Protein AF-A0A445LKV1-F1 (afdb_monomer_lite)

Organism: Glycine soja (NCBI:txid3848)

Structure (mmCIF, N/CA/C/O backbone):
data_AF-A0A445LKV1-F1
#
_entry.id   AF-A0A445LKV1-F1
#
loop_
_atom_site.group_PDB
_atom_site.id
_atom_site.type_symbol
_atom_site.label_atom_id
_atom_site.label_alt_id
_atom_site.label_comp_id
_atom_site.label_asym_id
_atom_site.label_entity_id
_atom_site.label_seq_id
_atom_site.pdbx_PDB_ins_code
_atom_site.Cartn_x
_atom_site.Cartn_y
_atom_site.Cartn_z
_atom_site.occupancy
_atom_site.B_iso_or_equiv
_atom_site.auth_seq_id
_atom_site.auth_comp_id
_atom_site.auth_asym_id
_atom_site.auth_atom_id
_atom_site.pdbx_PDB_model_num
ATOM 1 N N . MET A 1 1 ? -20.796 -21.881 -10.651 1.00 34.47 1 MET A N 1
ATOM 2 C CA . MET A 1 1 ? -20.134 -21.855 -9.330 1.00 34.47 1 MET A CA 1
ATOM 3 C C . MET A 1 1 ? -19.212 -23.065 -9.289 1.00 34.47 1 MET A C 1
ATOM 5 O O . MET A 1 1 ? -19.704 -24.174 -9.165 1.00 34.47 1 MET A O 1
ATOM 9 N N . ILE A 1 2 ? -17.921 -22.879 -9.581 1.00 26.48 2 ILE A N 1
ATOM 10 C CA . ILE A 1 2 ? -16.937 -23.970 -9.672 1.00 26.48 2 ILE A CA 1
ATOM 11 C C . ILE A 1 2 ? -15.830 -23.650 -8.671 1.00 26.48 2 ILE A C 1
ATOM 13 O O . ILE A 1 2 ? -15.150 -22.633 -8.797 1.00 26.48 2 ILE A O 1
ATOM 17 N N . THR A 1 3 ? -15.711 -24.502 -7.659 1.00 22.19 3 THR A N 1
ATOM 18 C CA . THR A 1 3 ? -14.716 -24.433 -6.589 1.00 22.19 3 THR A CA 1
ATOM 19 C C . THR A 1 3 ? -13.536 -25.314 -6.979 1.00 22.19 3 THR A C 1
ATOM 21 O O . THR A 1 3 ? -13.718 -26.507 -7.208 1.00 22.19 3 THR A O 1
ATOM 24 N N . TRP A 1 4 ? -12.331 -24.750 -7.033 1.00 24.38 4 TRP A N 1
ATOM 25 C CA . TRP A 1 4 ? -11.093 -25.521 -7.152 1.00 24.38 4 TRP A CA 1
ATOM 26 C C . TRP A 1 4 ? -10.447 -25.636 -5.769 1.00 24.38 4 TRP A C 1
ATOM 28 O O . TRP A 1 4 ? -10.025 -24.637 -5.191 1.00 24.38 4 TRP A O 1
ATOM 38 N N . CYS A 1 5 ? -10.381 -26.858 -5.240 1.00 25.48 5 CYS A N 1
ATOM 39 C CA . CYS A 1 5 ? -9.571 -27.220 -4.077 1.00 25.48 5 CYS A CA 1
ATOM 40 C C . CYS A 1 5 ? -8.307 -27.927 -4.575 1.00 25.48 5 CYS A C 1
ATOM 42 O O . CYS A 1 5 ? -8.410 -28.982 -5.195 1.00 25.48 5 CYS A O 1
ATOM 44 N N . PHE A 1 6 ? -7.124 -27.397 -4.260 1.00 26.45 6 PHE A N 1
ATOM 45 C CA . PHE A 1 6 ? -5.865 -28.129 -4.406 1.00 26.45 6 PHE A CA 1
ATOM 46 C C . PHE A 1 6 ? -5.323 -28.482 -3.020 1.00 26.45 6 PHE A C 1
ATOM 48 O O . PHE A 1 6 ? -5.002 -27.610 -2.215 1.00 26.45 6 PHE A O 1
ATOM 55 N N . THR A 1 7 ? -5.241 -29.783 -2.744 1.00 26.91 7 THR A N 1
ATOM 56 C CA . THR A 1 7 ? -4.590 -30.360 -1.564 1.00 26.91 7 THR A CA 1
ATOM 57 C C . THR A 1 7 ? -3.174 -30.778 -1.954 1.00 26.91 7 THR A C 1
ATOM 59 O O . THR A 1 7 ? -3.002 -31.700 -2.746 1.00 26.91 7 THR A O 1
ATOM 62 N N . LEU A 1 8 ? -2.152 -30.133 -1.392 1.00 27.08 8 LEU A N 1
ATOM 63 C CA . LEU A 1 8 ? -0.762 -30.584 -1.505 1.00 27.08 8 LEU A CA 1
ATOM 64 C C . LEU A 1 8 ? -0.431 -31.494 -0.315 1.00 27.08 8 LEU A C 1
ATOM 66 O O . LEU A 1 8 ? -0.334 -31.038 0.822 1.00 27.08 8 LEU A O 1
ATOM 70 N N . LYS A 1 9 ? -0.277 -32.796 -0.588 1.00 26.86 9 LYS A N 1
ATOM 71 C CA . LYS A 1 9 ? 0.334 -33.771 0.327 1.00 26.86 9 LYS A CA 1
ATOM 72 C C . LYS A 1 9 ? 1.851 -33.583 0.298 1.00 26.86 9 LYS A C 1
ATOM 74 O O . LYS A 1 9 ? 2.463 -33.771 -0.748 1.00 26.86 9 LYS A O 1
ATOM 79 N N . THR A 1 10 ? 2.464 -33.279 1.436 1.00 32.59 10 THR A N 1
ATOM 80 C CA . THR A 1 10 ? 3.915 -33.393 1.624 1.00 32.59 10 THR A CA 1
ATOM 81 C C . THR A 1 10 ? 4.252 -34.753 2.228 1.00 32.59 10 THR A C 1
ATOM 83 O O . THR A 1 10 ? 3.826 -35.101 3.328 1.00 32.59 10 THR A O 1
ATOM 86 N N . GLN A 1 11 ? 5.006 -35.539 1.463 1.00 29.23 11 GLN A N 1
ATOM 87 C CA . GLN A 1 11 ? 5.575 -36.827 1.843 1.00 29.23 11 GLN A CA 1
ATOM 88 C C . GLN A 1 11 ? 6.806 -36.574 2.730 1.00 29.23 11 GLN A C 1
ATOM 90 O O . GLN A 1 11 ? 7.741 -35.890 2.322 1.00 29.23 11 GLN A O 1
ATOM 95 N N . GLN A 1 12 ? 6.778 -37.076 3.966 1.00 30.52 12 GLN A N 1
ATOM 96 C CA . GLN A 1 12 ? 7.892 -37.032 4.917 1.00 30.52 12 GLN A CA 1
ATOM 97 C C . GLN A 1 12 ? 8.773 -38.272 4.714 1.00 30.52 12 GLN A C 1
ATOM 99 O O . GLN A 1 12 ? 8.283 -39.394 4.824 1.00 30.52 12 GLN A O 1
ATOM 104 N N . ILE A 1 13 ? 10.065 -38.071 4.456 1.00 31.45 13 ILE A N 1
ATOM 105 C CA . ILE A 1 13 ? 11.108 -39.097 4.586 1.00 31.45 13 ILE A CA 1
ATOM 106 C C . ILE A 1 13 ? 12.135 -38.535 5.578 1.00 31.45 13 ILE A C 1
ATOM 108 O O . ILE A 1 13 ? 12.683 -37.458 5.355 1.00 31.45 13 ILE A O 1
ATOM 112 N N . GLY A 1 14 ? 12.319 -39.230 6.706 1.00 30.00 14 GLY A N 1
ATOM 113 C CA . GLY A 1 14 ? 13.328 -38.917 7.729 1.00 30.00 14 GLY A CA 1
ATOM 114 C C . GLY A 1 14 ? 14.761 -39.256 7.284 1.00 30.00 14 GLY A C 1
ATOM 115 O O . GLY A 1 14 ? 14.964 -39.748 6.175 1.00 30.00 14 GLY A O 1
ATOM 116 N N . PRO A 1 15 ? 15.758 -39.055 8.165 1.00 31.80 15 PRO A N 1
ATOM 117 C CA . PRO A 1 15 ? 15.938 -40.048 9.221 1.00 31.80 15 PRO A CA 1
ATOM 118 C C . PRO A 1 15 ? 16.060 -39.467 10.635 1.00 31.80 15 PRO A C 1
ATOM 120 O O . PRO A 1 15 ? 16.350 -38.293 10.855 1.00 31.80 15 PRO A O 1
ATOM 123 N N . GLN A 1 16 ? 15.779 -40.351 11.591 1.00 33.12 16 GLN A N 1
ATOM 124 C CA . GLN A 1 16 ? 15.725 -40.115 13.026 1.00 33.12 16 GLN A CA 1
ATOM 125 C C . GLN A 1 16 ? 17.105 -39.912 13.660 1.00 33.12 16 GLN A C 1
ATOM 127 O O . GLN A 1 16 ? 18.054 -40.614 13.320 1.00 33.12 16 GLN A O 1
ATOM 132 N N . ILE A 1 17 ? 17.166 -39.044 14.674 1.00 33.44 17 ILE A N 1
ATOM 133 C CA . ILE A 1 17 ? 18.205 -39.059 15.710 1.00 33.44 17 ILE A CA 1
ATOM 134 C C . ILE A 1 17 ? 17.502 -38.924 17.071 1.00 33.44 17 ILE A C 1
ATOM 136 O O . ILE A 1 17 ? 16.748 -37.980 17.304 1.00 33.44 17 ILE A O 1
ATOM 140 N N . THR A 1 18 ? 17.709 -39.919 17.934 1.00 30.66 18 THR A N 1
ATOM 141 C CA . THR A 1 18 ? 17.146 -40.078 19.287 1.00 30.66 18 THR A CA 1
ATOM 142 C C . THR A 1 18 ? 17.849 -39.223 20.363 1.00 30.66 18 THR A C 1
ATOM 144 O O . THR A 1 18 ? 18.962 -38.750 20.135 1.00 30.66 18 THR A O 1
ATOM 147 N N . PRO A 1 19 ? 17.221 -39.022 21.546 1.00 36.75 19 PRO A N 1
ATOM 148 C CA . PRO A 1 19 ? 17.543 -37.952 22.492 1.00 36.75 19 PRO A CA 1
ATOM 149 C C . PRO A 1 19 ? 18.305 -38.423 23.746 1.00 36.75 19 PRO A C 1
ATOM 151 O O . PRO A 1 19 ? 17.942 -39.428 24.345 1.00 36.75 19 PRO A O 1
ATOM 154 N N . ALA A 1 20 ? 19.301 -37.649 24.184 1.00 27.62 20 ALA A N 1
ATOM 155 C CA . ALA A 1 20 ? 19.851 -37.549 25.552 1.00 27.62 20 ALA A CA 1
ATOM 156 C C . ALA A 1 20 ? 21.119 -36.679 25.460 1.00 27.62 20 ALA A C 1
ATOM 158 O O . ALA A 1 20 ? 21.858 -36.796 24.497 1.00 27.62 20 ALA A O 1
ATOM 159 N N . SER A 1 21 ? 21.518 -35.802 26.370 1.00 26.66 21 SER A N 1
ATOM 160 C CA . SER A 1 21 ? 21.022 -35.281 27.638 1.00 26.66 21 SER A CA 1
ATOM 161 C C . SER A 1 21 ? 21.897 -34.045 27.922 1.00 26.66 21 SER A C 1
ATOM 163 O O . SER A 1 21 ? 23.054 -34.043 27.519 1.00 26.66 21 SER A O 1
ATOM 165 N N . LEU A 1 22 ? 21.366 -32.999 28.559 1.00 26.59 22 LEU A N 1
ATOM 166 C CA . LEU A 1 22 ? 22.002 -32.286 29.681 1.00 26.59 22 LEU A CA 1
ATOM 167 C C . LEU A 1 22 ? 21.212 -31.015 30.020 1.00 26.59 22 LEU A C 1
ATOM 169 O O . LEU A 1 22 ? 21.282 -29.964 29.389 1.00 26.59 22 LEU A O 1
ATOM 173 N N . THR A 1 23 ? 20.444 -31.176 31.085 1.00 33.53 23 THR A N 1
ATOM 174 C CA . THR A 1 23 ? 19.949 -30.175 32.023 1.00 33.53 23 THR A CA 1
ATOM 175 C C . THR A 1 23 ? 20.932 -29.041 32.328 1.00 33.53 23 THR A C 1
ATOM 177 O O . THR A 1 23 ? 22.016 -29.281 32.849 1.00 33.53 23 THR A O 1
ATOM 180 N N . SER A 1 24 ? 20.468 -27.797 32.173 1.00 26.94 24 SER A N 1
ATOM 181 C CA . SER A 1 24 ? 20.681 -26.719 33.153 1.00 26.94 24 SER A CA 1
ATOM 182 C C . SER A 1 24 ? 19.683 -25.582 32.908 1.00 26.94 24 SER A C 1
ATOM 184 O O . SER A 1 24 ? 19.919 -24.639 32.154 1.00 26.94 24 SER A O 1
ATOM 186 N N . LEU A 1 25 ? 18.519 -25.690 33.552 1.00 29.50 25 LEU A N 1
ATOM 187 C CA . LEU A 1 25 ? 17.574 -24.591 33.720 1.00 29.50 25 LEU A CA 1
ATOM 188 C C . LEU A 1 25 ? 18.100 -23.663 34.822 1.00 29.50 25 LEU A C 1
ATOM 190 O O . LEU A 1 25 ? 17.943 -23.953 36.006 1.00 29.50 25 LEU A O 1
ATOM 194 N N . LYS A 1 26 ? 18.650 -22.501 34.454 1.00 29.62 26 LYS A N 1
ATOM 195 C CA . LYS A 1 26 ? 18.698 -21.347 35.364 1.00 29.62 26 LYS A CA 1
ATOM 196 C C . LYS A 1 26 ? 17.492 -20.451 35.096 1.00 29.62 26 LYS A C 1
ATOM 198 O O . LYS A 1 26 ? 17.441 -19.690 34.135 1.00 29.62 26 LYS A O 1
ATOM 203 N N . LYS A 1 27 ? 16.500 -20.566 35.982 1.00 32.88 27 LYS A N 1
ATOM 204 C CA . LYS A 1 27 ? 15.307 -19.717 36.064 1.00 32.88 27 LYS A CA 1
ATOM 205 C C . LYS A 1 27 ? 15.713 -18.289 36.441 1.00 32.88 27 LYS A C 1
ATOM 207 O O . LYS A 1 27 ? 15.782 -17.954 37.620 1.00 32.88 27 LYS A O 1
ATOM 212 N N . VAL A 1 28 ? 15.939 -17.430 35.449 1.00 32.72 28 VAL A N 1
ATOM 213 C CA . VAL A 1 28 ? 15.964 -15.977 35.665 1.00 32.72 28 VAL A CA 1
ATOM 214 C C . VAL A 1 28 ? 14.521 -15.479 35.608 1.00 32.72 28 VAL A C 1
ATOM 216 O O . VAL A 1 28 ? 13.878 -15.464 34.561 1.00 32.72 28 VAL A O 1
ATOM 219 N N . ARG A 1 29 ? 13.977 -15.122 36.776 1.00 40.00 29 ARG A N 1
ATOM 220 C CA . ARG A 1 29 ? 12.695 -14.420 36.896 1.00 40.00 29 ARG A CA 1
ATOM 221 C C . ARG A 1 29 ? 12.847 -13.025 36.290 1.00 40.00 29 ARG A C 1
ATOM 223 O O . ARG A 1 29 ? 13.441 -12.151 36.906 1.00 40.00 29 ARG A O 1
ATOM 230 N N . GLY A 1 30 ? 12.287 -12.817 35.105 1.00 31.30 30 GLY A N 1
ATOM 231 C CA . GLY A 1 30 ? 12.222 -11.499 34.483 1.00 31.30 30 GLY A CA 1
ATOM 232 C C . GLY A 1 30 ? 11.410 -11.545 33.199 1.00 31.30 30 GLY A C 1
ATOM 233 O O . GLY A 1 30 ? 11.930 -11.960 32.178 1.00 31.30 30 GLY A O 1
ATOM 234 N N . LYS A 1 31 ? 10.130 -11.156 33.297 1.00 35.78 31 LYS A N 1
ATOM 235 C CA . LYS A 1 31 ? 9.147 -10.943 32.215 1.00 35.78 31 LYS A CA 1
ATOM 236 C C . LYS A 1 31 ? 9.236 -11.938 31.053 1.00 35.78 31 LYS A C 1
ATOM 238 O O . LYS A 1 31 ? 10.013 -11.771 30.122 1.00 35.78 31 LYS A O 1
ATOM 243 N N . GLN A 1 32 ? 8.327 -12.908 31.061 1.00 34.44 32 GLN A N 1
ATOM 244 C CA . GLN A 1 32 ? 8.001 -13.732 29.903 1.00 34.44 32 GLN A CA 1
ATOM 245 C C . GLN A 1 32 ? 7.668 -12.801 28.722 1.00 34.44 32 GLN A C 1
ATOM 247 O O . GLN A 1 32 ? 6.564 -12.258 28.631 1.00 34.44 32 GLN A O 1
ATOM 252 N N . TRP A 1 33 ? 8.642 -12.541 27.844 1.00 37.16 33 TRP A N 1
ATOM 253 C CA . TRP A 1 33 ? 8.379 -11.871 26.580 1.00 37.16 33 TRP A CA 1
ATOM 254 C C . TRP A 1 33 ? 7.451 -12.811 25.832 1.00 37.16 33 TRP A C 1
ATOM 256 O O . TRP A 1 33 ? 7.865 -13.891 25.414 1.00 37.16 33 TRP A O 1
ATOM 266 N N . LYS A 1 34 ? 6.177 -12.433 25.720 1.00 37.19 34 LYS A N 1
ATOM 267 C CA . LYS A 1 34 ? 5.230 -13.129 24.859 1.00 37.19 34 LYS A CA 1
ATOM 268 C C . LYS A 1 34 ? 5.774 -13.035 23.432 1.00 37.19 34 LYS A C 1
ATOM 270 O O . LYS A 1 34 ? 5.522 -12.059 22.727 1.00 37.19 34 LYS A O 1
ATOM 275 N N . GLN A 1 35 ? 6.557 -14.028 23.021 1.00 39.47 35 GLN A N 1
ATOM 276 C CA . GLN A 1 35 ? 6.888 -14.300 21.629 1.00 39.47 35 GLN A CA 1
ATOM 277 C C . GLN A 1 35 ? 5.642 -14.903 20.972 1.00 39.47 35 GLN A C 1
ATOM 279 O O . GLN A 1 35 ? 5.619 -16.055 20.565 1.00 39.47 35 GLN A O 1
ATOM 284 N N . GLY A 1 36 ? 4.556 -14.129 20.923 1.00 35.34 36 GLY A N 1
ATOM 285 C CA . GLY A 1 36 ? 3.526 -14.381 19.929 1.00 35.34 36 GLY A CA 1
ATOM 286 C C . GLY A 1 36 ? 4.129 -14.000 18.584 1.00 35.34 36 GLY A C 1
ATOM 287 O O . GLY A 1 36 ? 4.613 -12.871 18.447 1.00 35.34 36 GLY A O 1
ATOM 288 N N . GLY A 1 37 ? 4.146 -14.927 17.625 1.00 41.41 37 GLY A N 1
ATOM 289 C CA . GLY A 1 37 ? 4.472 -14.617 16.236 1.00 41.41 37 GLY A CA 1
ATOM 290 C C . GLY A 1 37 ? 3.662 -13.396 15.807 1.00 41.41 37 GLY A C 1
ATOM 291 O O . G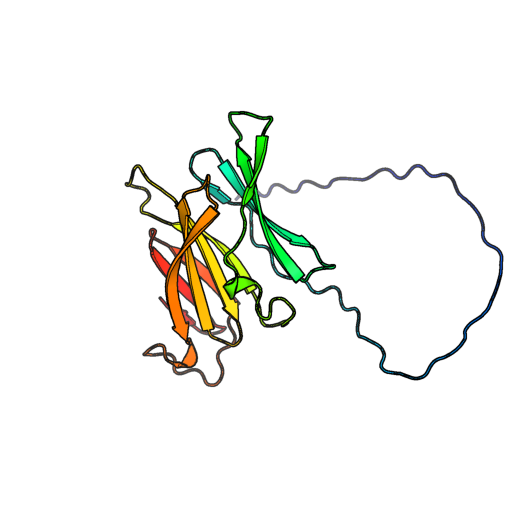LY A 1 37 ? 2.432 -13.402 15.850 1.00 41.41 37 GLY A O 1
ATOM 292 N N . ARG A 1 38 ? 4.349 -12.291 15.511 1.00 47.50 38 ARG A N 1
ATOM 293 C CA . ARG A 1 38 ? 3.692 -11.031 15.162 1.00 47.50 38 ARG A CA 1
ATOM 294 C C . ARG A 1 38 ? 3.340 -11.110 13.683 1.00 47.50 38 ARG A C 1
ATOM 296 O O . ARG A 1 38 ? 4.178 -10.810 12.841 1.00 47.50 38 ARG A O 1
ATOM 303 N N . ASN A 1 39 ? 2.117 -11.546 13.390 1.00 44.88 39 ASN A N 1
ATOM 304 C CA . ASN A 1 39 ? 1.543 -11.532 12.046 1.00 44.88 39 ASN A CA 1
ATOM 305 C C . ASN A 1 39 ? 1.345 -10.080 11.591 1.00 44.88 39 ASN A C 1
ATOM 307 O O . ASN A 1 39 ? 0.252 -9.528 11.704 1.00 44.88 39 ASN A O 1
ATOM 311 N N . MET A 1 40 ? 2.404 -9.441 11.089 1.00 51.12 40 MET A N 1
ATOM 312 C CA . MET A 1 40 ? 2.206 -8.340 10.152 1.00 51.12 40 MET A CA 1
ATOM 313 C C . MET A 1 40 ? 1.497 -8.936 8.935 1.00 51.12 40 MET A C 1
ATOM 315 O O . MET A 1 40 ? 1.992 -9.891 8.336 1.00 51.12 40 MET A O 1
ATOM 319 N N . LYS A 1 41 ? 0.298 -8.434 8.633 1.00 54.56 41 LYS A N 1
ATOM 320 C CA . LYS A 1 41 ? -0.496 -8.893 7.496 1.00 54.56 41 LYS A CA 1
ATOM 321 C C . LYS A 1 41 ? 0.104 -8.293 6.230 1.00 54.56 41 LYS A C 1
ATOM 323 O O . LYS A 1 41 ? -0.296 -7.226 5.786 1.00 54.56 41 LYS A O 1
ATOM 328 N N . PHE A 1 42 ? 1.119 -8.950 5.681 1.00 57.25 42 PHE A N 1
ATOM 329 C CA . PHE A 1 42 ? 1.564 -8.638 4.329 1.00 57.25 42 PHE A CA 1
ATOM 330 C C . PHE A 1 42 ? 0.469 -9.122 3.387 1.00 57.25 42 PHE 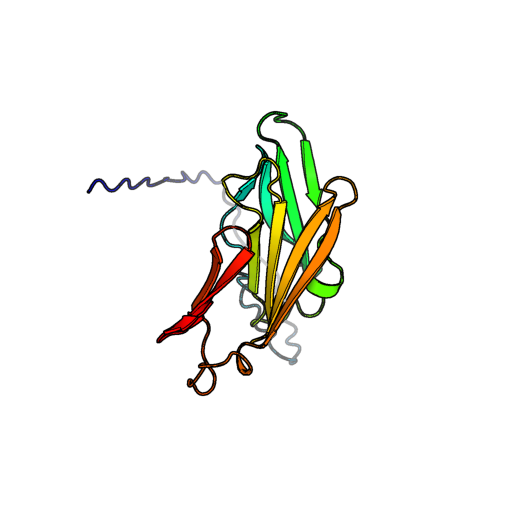A C 1
ATOM 332 O O . PHE A 1 42 ? 0.303 -10.321 3.174 1.00 57.25 42 PHE A O 1
ATOM 339 N N . ASN A 1 43 ? -0.344 -8.179 2.919 1.00 62.56 43 ASN A N 1
ATOM 340 C CA . ASN A 1 43 ? -1.357 -8.457 1.914 1.00 62.56 43 ASN A CA 1
ATOM 341 C C . ASN A 1 43 ? -0.703 -8.856 0.580 1.00 62.56 43 ASN A C 1
ATOM 343 O O . ASN A 1 43 ? 0.511 -8.731 0.403 1.00 62.56 43 ASN A O 1
ATOM 347 N N . MET A 1 44 ? -1.540 -9.387 -0.314 1.00 72.44 44 MET A N 1
ATOM 348 C CA . MET A 1 44 ? -1.176 -10.048 -1.570 1.00 72.44 44 MET A CA 1
ATOM 349 C C . MET A 1 44 ? -0.082 -9.323 -2.374 1.00 72.44 44 MET A C 1
ATOM 351 O O . MET A 1 44 ? -0.050 -8.089 -2.395 1.00 72.44 44 MET A O 1
ATOM 355 N N . PRO A 1 45 ? 0.778 -10.079 -3.085 1.00 85.69 45 PRO A N 1
ATOM 356 C CA . PRO A 1 45 ? 1.644 -9.493 -4.097 1.00 85.69 45 PRO A CA 1
ATOM 357 C C . PRO A 1 45 ? 0.802 -8.745 -5.138 1.00 85.69 45 PRO A C 1
ATOM 359 O O . PRO A 1 45 ? -0.297 -9.182 -5.484 1.00 85.69 45 PRO A O 1
ATOM 362 N N . ILE A 1 46 ? 1.326 -7.639 -5.656 1.00 90.00 46 ILE A N 1
ATOM 363 C CA . ILE A 1 46 ? 0.693 -6.872 -6.736 1.00 90.00 46 ILE A CA 1
ATOM 364 C C . ILE A 1 46 ? 1.548 -6.965 -7.995 1.00 90.00 46 ILE A C 1
ATOM 366 O O . ILE A 1 46 ? 2.770 -7.001 -7.900 1.00 90.00 46 ILE A O 1
ATOM 370 N N . CYS A 1 47 ? 0.920 -6.978 -9.168 1.00 89.94 47 CYS A N 1
ATOM 371 C CA . CYS A 1 47 ? 1.617 -6.885 -10.448 1.00 89.94 47 CYS A CA 1
ATOM 372 C C . CYS A 1 47 ? 1.386 -5.491 -11.040 1.00 89.94 47 CYS A C 1
ATOM 374 O O . CYS A 1 47 ? 0.241 -5.109 -11.281 1.00 89.94 47 CYS A O 1
ATOM 376 N N . CYS A 1 48 ? 2.456 -4.725 -11.240 1.00 89.62 48 CYS A N 1
ATOM 377 C CA . CYS A 1 48 ? 2.422 -3.388 -11.824 1.00 89.62 48 CYS A CA 1
ATOM 378 C C . CYS A 1 48 ? 3.493 -3.303 -12.914 1.00 89.62 48 CYS A C 1
ATOM 380 O O . CYS A 1 48 ? 4.655 -3.587 -12.647 1.00 89.62 48 CYS A O 1
ATOM 382 N N . ASN A 1 49 ? 3.105 -2.926 -14.135 1.00 88.69 49 ASN A N 1
ATOM 383 C CA . ASN A 1 49 ? 4.008 -2.774 -15.286 1.00 88.69 49 ASN A CA 1
ATOM 384 C C . ASN A 1 49 ? 4.914 -4.003 -15.534 1.00 88.69 49 ASN A C 1
ATOM 386 O O . ASN A 1 49 ? 6.115 -3.855 -15.723 1.00 88.69 49 ASN A O 1
ATOM 390 N N . GLY A 1 50 ? 4.361 -5.221 -15.457 1.00 87.50 50 GLY A N 1
ATOM 391 C CA . GLY A 1 50 ? 5.129 -6.466 -15.646 1.00 87.50 50 GLY A CA 1
ATOM 392 C C . GLY A 1 50 ? 6.016 -6.869 -14.458 1.00 87.50 50 GLY A C 1
ATOM 393 O O . GLY A 1 50 ? 6.709 -7.885 -14.514 1.00 87.50 50 GLY A O 1
ATOM 394 N N . VAL A 1 51 ? 5.976 -6.112 -13.355 1.00 89.94 51 VAL A N 1
ATOM 395 C CA . VAL A 1 51 ? 6.774 -6.358 -12.150 1.00 89.94 51 VAL A CA 1
ATOM 396 C C . VAL A 1 51 ? 5.876 -6.779 -10.989 1.00 89.94 51 VAL A C 1
ATOM 398 O O . VAL A 1 51 ? 4.907 -6.103 -10.640 1.00 89.94 51 VAL A O 1
ATOM 401 N N . ILE A 1 52 ? 6.210 -7.905 -10.360 1.00 91.75 52 ILE A N 1
ATOM 402 C CA . ILE A 1 52 ? 5.543 -8.400 -9.157 1.00 91.75 52 ILE A CA 1
ATOM 403 C C . ILE A 1 52 ? 6.209 -7.782 -7.931 1.00 91.75 52 ILE A C 1
ATOM 405 O O . ILE A 1 52 ? 7.400 -7.973 -7.694 1.00 91.75 52 ILE A O 1
ATOM 409 N N . HIS A 1 53 ? 5.431 -7.089 -7.110 1.00 92.00 53 HIS A N 1
ATOM 410 C CA . HIS A 1 53 ? 5.876 -6.486 -5.862 1.00 92.00 53 HIS A CA 1
ATOM 411 C C . HIS A 1 53 ? 5.264 -7.204 -4.666 1.00 92.00 53 HIS A C 1
ATOM 413 O O . HIS A 1 53 ? 4.063 -7.463 -4.642 1.00 92.00 53 HIS A O 1
ATOM 419 N N . PHE A 1 54 ? 6.065 -7.461 -3.634 1.00 89.31 54 PHE A N 1
ATOM 420 C CA . PHE A 1 54 ? 5.580 -7.954 -2.345 1.00 89.31 54 PHE A CA 1
AT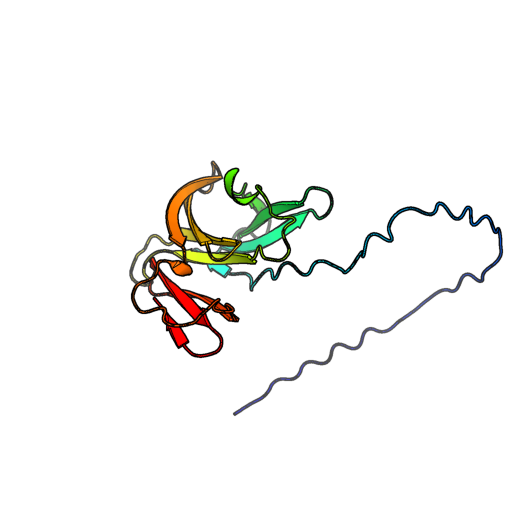OM 421 C C . PHE A 1 54 ? 6.372 -7.355 -1.187 1.00 89.31 54 PHE A C 1
ATOM 423 O O . PHE A 1 54 ? 7.564 -7.060 -1.295 1.00 89.31 54 PHE A O 1
ATOM 430 N N . ILE A 1 55 ? 5.697 -7.151 -0.057 1.00 88.25 55 ILE A N 1
ATOM 431 C CA . ILE A 1 55 ? 6.329 -6.628 1.153 1.00 88.25 55 ILE A CA 1
ATOM 432 C C . ILE A 1 55 ? 6.928 -7.792 1.933 1.00 88.25 55 ILE A C 1
ATOM 434 O O . ILE A 1 55 ? 6.258 -8.787 2.198 1.00 88.25 55 ILE A O 1
ATOM 438 N N . PHE A 1 56 ? 8.168 -7.624 2.371 1.00 82.81 56 PHE A N 1
ATOM 439 C CA . PHE A 1 56 ? 8.808 -8.527 3.312 1.00 82.81 56 PHE A CA 1
ATOM 440 C C . PHE A 1 56 ? 9.304 -7.752 4.532 1.00 82.81 56 PHE A C 1
ATOM 442 O O . PHE A 1 56 ? 9.664 -6.574 4.455 1.00 82.81 56 PHE A O 1
ATOM 449 N N . LEU A 1 57 ? 9.345 -8.420 5.682 1.00 78.06 57 LEU A N 1
ATOM 450 C CA . LEU A 1 57 ? 9.895 -7.874 6.915 1.00 78.06 57 LEU A CA 1
ATOM 451 C C . LEU A 1 57 ? 11.069 -8.711 7.396 1.00 78.06 57 LEU A C 1
ATOM 453 O O . LEU A 1 57 ? 10.903 -9.861 7.795 1.00 78.06 57 LEU A O 1
ATOM 457 N N . ILE A 1 58 ? 12.245 -8.086 7.485 1.00 76.44 58 ILE A N 1
ATOM 458 C CA . ILE A 1 58 ? 13.330 -8.656 8.287 1.00 76.44 58 ILE A CA 1
ATOM 459 C C . ILE A 1 58 ? 12.941 -8.514 9.760 1.00 76.44 58 ILE A C 1
ATOM 461 O O . ILE A 1 58 ? 13.048 -7.430 10.347 1.00 76.44 58 ILE A O 1
ATOM 465 N N . ALA A 1 59 ? 12.490 -9.621 10.353 1.00 70.12 59 ALA A N 1
ATOM 466 C CA . ALA A 1 59 ? 12.011 -9.688 11.733 1.00 70.12 59 ALA A CA 1
ATOM 467 C C . ALA A 1 59 ? 13.048 -9.177 12.748 1.00 70.12 59 ALA A C 1
ATOM 469 O O . ALA A 1 59 ? 12.692 -8.445 13.669 1.00 70.12 59 ALA A O 1
ATOM 470 N N . LEU A 1 60 ? 14.334 -9.480 12.535 1.00 69.31 60 LEU A N 1
ATOM 471 C CA . LEU A 1 60 ? 15.429 -9.058 13.420 1.00 69.31 60 LEU A CA 1
ATOM 472 C C . LEU A 1 60 ? 15.611 -7.534 13.485 1.00 69.31 60 LEU A C 1
ATOM 474 O O . LEU A 1 60 ? 16.106 -7.014 14.480 1.00 69.31 60 LEU A O 1
ATOM 478 N N . LEU A 1 61 ? 15.209 -6.808 12.437 1.00 69.44 61 LEU A N 1
ATOM 479 C CA . LEU A 1 61 ? 15.451 -5.369 12.312 1.00 69.44 61 LEU A CA 1
ATOM 480 C C . LEU A 1 61 ? 14.168 -4.533 12.354 1.00 69.44 61 LEU A C 1
ATOM 482 O O . LEU A 1 61 ? 14.257 -3.306 12.365 1.00 69.44 61 LEU A O 1
ATOM 486 N N . PHE A 1 62 ? 12.985 -5.162 12.349 1.00 72.50 62 PHE A N 1
ATOM 487 C CA . PHE A 1 62 ? 11.686 -4.490 12.183 1.00 72.50 62 PHE A CA 1
ATOM 488 C C . PHE A 1 62 ? 11.670 -3.515 10.994 1.00 72.50 62 PHE A C 1
ATOM 490 O O . PHE A 1 62 ? 11.048 -2.445 11.034 1.00 72.50 62 PHE A O 1
ATOM 497 N N . ARG A 1 63 ? 12.401 -3.879 9.935 1.00 81.31 63 ARG A N 1
ATOM 498 C CA . ARG A 1 63 ? 12.581 -3.075 8.729 1.00 81.31 63 ARG A CA 1
ATOM 499 C C . ARG A 1 63 ? 11.817 -3.733 7.587 1.00 81.31 63 ARG A C 1
ATOM 501 O O . ARG A 1 63 ? 12.266 -4.773 7.102 1.00 81.31 63 ARG A O 1
ATOM 508 N N . PRO A 1 64 ? 10.672 -3.160 7.186 1.00 85.19 64 PRO A N 1
ATOM 509 C CA . PRO A 1 64 ? 10.001 -3.607 5.984 1.00 85.19 64 PRO A CA 1
ATOM 510 C C . PRO A 1 64 ? 10.831 -3.194 4.766 1.00 85.19 64 PRO A C 1
ATOM 512 O O . PRO A 1 64 ? 11.505 -2.161 4.783 1.00 85.19 64 PRO A O 1
ATOM 515 N N . TYR A 1 65 ? 10.777 -4.000 3.719 1.00 87.88 65 TYR A N 1
ATOM 516 C CA . TYR A 1 65 ? 11.238 -3.662 2.379 1.00 87.88 65 TYR A CA 1
ATOM 517 C C . TYR A 1 65 ? 10.251 -4.225 1.364 1.00 87.88 65 TYR A C 1
ATOM 519 O O . TYR A 1 65 ? 9.435 -5.087 1.692 1.00 87.88 65 TYR A O 1
ATOM 527 N N . ILE A 1 66 ? 10.306 -3.706 0.143 1.00 91.25 66 ILE A N 1
ATOM 528 C CA . ILE A 1 66 ? 9.502 -4.219 -0.962 1.00 91.25 66 ILE A CA 1
ATOM 529 C C . ILE A 1 66 ? 10.457 -4.956 -1.885 1.00 91.25 66 ILE A C 1
ATOM 531 O O . ILE A 1 66 ? 11.452 -4.388 -2.331 1.00 91.25 66 ILE A O 1
ATOM 535 N N . MET A 1 67 ? 10.179 -6.229 -2.129 1.00 90.81 67 MET A N 1
ATOM 536 C CA . MET A 1 67 ? 10.860 -6.980 -3.168 1.00 90.81 67 MET A CA 1
ATOM 537 C C . MET A 1 67 ? 10.082 -6.816 -4.466 1.00 90.81 67 MET A C 1
ATOM 539 O O . MET A 1 67 ? 8.854 -6.894 -4.459 1.00 90.81 67 MET A O 1
ATOM 543 N N . SER A 1 68 ? 10.802 -6.568 -5.553 1.00 90.94 68 SER A N 1
ATOM 544 C CA . SER A 1 68 ? 10.243 -6.408 -6.892 1.00 90.94 68 SER A CA 1
ATOM 545 C C . SER A 1 68 ? 10.879 -7.434 -7.808 1.00 90.94 68 SER A C 1
ATOM 547 O O . SER A 1 68 ? 12.101 -7.510 -7.864 1.00 90.94 68 SER A O 1
ATOM 549 N N . TYR A 1 69 ? 10.069 -8.221 -8.497 1.00 89.75 69 TYR A N 1
ATOM 550 C CA . TYR A 1 69 ? 10.513 -9.249 -9.425 1.00 89.75 69 TYR A CA 1
ATOM 551 C C . TYR A 1 69 ? 9.970 -8.931 -10.811 1.00 89.75 69 TYR A C 1
ATOM 553 O O . TYR A 1 69 ? 8.753 -8.889 -11.000 1.00 89.75 69 TYR A O 1
ATOM 561 N N . ASN A 1 70 ? 10.861 -8.660 -11.759 1.00 88.31 70 ASN A N 1
ATOM 562 C CA . ASN A 1 70 ? 10.466 -8.442 -13.141 1.00 88.31 70 ASN A CA 1
ATOM 563 C C . ASN A 1 70 ? 10.212 -9.806 -13.802 1.00 88.31 70 ASN A C 1
ATOM 565 O O . ASN A 1 70 ? 11.104 -10.649 -13.870 1.00 88.31 70 ASN A O 1
ATOM 569 N N . VAL A 1 71 ? 8.972 -10.021 -14.246 1.00 84.38 71 VAL A N 1
ATOM 570 C CA . VAL A 1 71 ? 8.538 -11.299 -14.825 1.00 84.38 71 VAL A CA 1
ATOM 571 C C . VAL A 1 71 ? 9.139 -11.518 -16.212 1.00 84.38 71 VAL A C 1
ATOM 573 O O . VAL A 1 71 ? 9.393 -12.657 -16.589 1.00 84.38 71 VAL A O 1
ATOM 576 N N . GLU A 1 72 ? 9.383 -10.443 -16.960 1.00 83.06 72 GLU A N 1
ATOM 577 C CA . GLU A 1 72 ? 9.907 -10.505 -18.325 1.00 83.06 72 GLU A CA 1
ATOM 578 C C . GLU A 1 72 ? 11.404 -10.808 -18.348 1.00 83.06 72 GLU A C 1
ATOM 580 O O . GLU A 1 72 ? 11.857 -11.591 -19.178 1.00 83.06 72 GLU A O 1
ATOM 585 N N . SER A 1 73 ? 12.177 -10.214 -17.431 1.00 78.75 73 SER A N 1
ATOM 586 C CA . SER A 1 73 ? 13.623 -10.453 -17.371 1.00 78.75 73 SER A CA 1
ATOM 587 C C . SER A 1 73 ? 13.986 -11.771 -16.693 1.00 78.75 73 SER A C 1
ATOM 589 O O . SER A 1 73 ? 15.091 -12.256 -16.909 1.00 78.75 73 SER A O 1
ATOM 591 N N . GLY A 1 74 ? 13.104 -12.341 -15.862 1.00 67.31 74 GLY A N 1
ATOM 592 C CA . GLY A 1 74 ? 13.283 -13.641 -15.200 1.00 67.31 74 GLY A CA 1
ATOM 593 C C . GLY A 1 74 ? 14.369 -13.695 -14.110 1.00 67.31 74 GLY A C 1
ATOM 594 O O . GLY A 1 74 ? 14.228 -14.461 -13.155 1.00 67.31 74 GLY A O 1
ATOM 595 N N . ASP A 1 75 ? 15.388 -12.835 -14.196 1.00 63.88 75 ASP A N 1
ATOM 596 C CA . ASP A 1 75 ? 16.669 -12.991 -13.496 1.00 63.88 75 ASP A CA 1
ATOM 597 C C . ASP A 1 75 ? 16.976 -11.896 -12.457 1.00 63.88 75 ASP A C 1
ATOM 599 O O . ASP A 1 75 ? 17.870 -12.062 -11.625 1.00 63.88 75 ASP A O 1
ATOM 603 N N . THR A 1 76 ? 16.252 -10.769 -12.448 1.00 72.44 76 THR A N 1
ATOM 604 C CA . THR A 1 76 ? 16.579 -9.619 -11.583 1.00 72.44 76 THR A CA 1
ATOM 605 C C . THR A 1 76 ? 15.466 -9.281 -10.593 1.00 72.44 76 THR A C 1
ATOM 607 O O . THR A 1 76 ? 14.448 -8.672 -10.921 1.00 72.44 76 THR A O 1
ATOM 610 N N . SER A 1 77 ? 15.686 -9.650 -9.325 1.00 82.75 77 SER A N 1
ATOM 611 C CA . SER A 1 77 ? 14.902 -9.137 -8.200 1.00 82.75 77 SER A CA 1
ATOM 612 C C . SER A 1 77 ? 15.551 -7.880 -7.620 1.00 82.75 77 SER A C 1
ATOM 614 O O . SER A 1 77 ? 16.713 -7.920 -7.207 1.00 82.75 77 SER A O 1
ATOM 616 N N . THR A 1 78 ? 14.793 -6.795 -7.504 1.00 88.19 78 THR A N 1
ATOM 617 C CA . THR A 1 78 ? 15.268 -5.530 -6.935 1.00 88.19 78 THR A CA 1
ATOM 618 C C . THR A 1 78 ? 14.630 -5.281 -5.576 1.00 88.19 78 THR A C 1
ATOM 620 O O . THR A 1 78 ? 13.406 -5.315 -5.411 1.00 88.19 78 THR A O 1
ATOM 623 N N . MET A 1 79 ? 15.467 -4.979 -4.582 1.00 89.38 79 MET A N 1
ATOM 624 C CA . MET A 1 79 ? 15.008 -4.582 -3.255 1.00 89.38 79 MET A CA 1
ATOM 625 C C . MET A 1 79 ? 14.768 -3.072 -3.208 1.00 89.38 79 MET A C 1
ATOM 627 O O . MET A 1 79 ? 15.706 -2.278 -3.136 1.00 89.38 79 MET A O 1
ATOM 631 N N . LEU A 1 80 ? 13.500 -2.676 -3.160 1.00 90.56 80 LEU A N 1
ATOM 632 C CA . LEU A 1 80 ? 13.105 -1.285 -2.997 1.00 90.56 80 LEU A CA 1
ATOM 633 C C . LEU A 1 80 ? 13.170 -0.879 -1.526 1.00 90.56 80 LEU A C 1
ATOM 635 O O . LEU A 1 80 ? 12.571 -1.492 -0.628 1.00 90.56 80 LEU A O 1
ATOM 639 N N . ARG A 1 81 ? 13.878 0.221 -1.270 1.00 89.69 81 ARG A N 1
ATOM 640 C CA . ARG A 1 81 ? 13.957 0.808 0.068 1.00 89.69 81 ARG A CA 1
ATOM 641 C C . ARG A 1 81 ? 12.659 1.544 0.366 1.00 89.69 81 ARG A C 1
ATOM 643 O O . ARG A 1 81 ? 12.339 2.521 -0.295 1.00 89.69 81 ARG A O 1
ATOM 650 N N . VAL A 1 82 ? 11.947 1.136 1.413 1.00 90.44 82 VAL A N 1
ATOM 651 C CA . VAL A 1 82 ? 10.768 1.873 1.904 1.00 90.44 82 VAL A CA 1
ATOM 652 C C . VAL A 1 82 ? 11.166 3.207 2.562 1.00 90.44 82 VAL A C 1
ATOM 654 O O . VAL A 1 82 ? 12.276 3.304 3.118 1.00 90.44 82 VAL A O 1
ATOM 657 N N . PRO A 1 83 ? 10.258 4.206 2.592 1.00 89.88 83 PRO A N 1
ATOM 658 C CA . PRO A 1 83 ? 10.484 5.490 3.255 1.00 89.88 83 PRO A CA 1
ATOM 659 C C . PRO A 1 83 ? 10.976 5.337 4.700 1.00 89.88 83 PRO A C 1
ATOM 661 O O . PRO A 1 83 ? 10.520 4.470 5.441 1.00 89.88 83 PRO A O 1
ATOM 664 N N . LYS A 1 84 ? 11.873 6.214 5.165 1.00 86.12 84 LYS A N 1
ATOM 665 C CA . LYS A 1 84 ? 12.375 6.157 6.557 1.00 86.12 84 LYS A CA 1
ATOM 666 C C . LYS A 1 84 ? 11.240 6.270 7.587 1.00 86.12 84 LYS A C 1
ATOM 668 O O . LYS A 1 84 ? 11.250 5.565 8.596 1.00 86.12 84 LYS A O 1
ATOM 673 N N . ASP A 1 85 ? 10.230 7.082 7.288 1.00 83.31 85 ASP A N 1
ATOM 674 C CA . ASP A 1 85 ? 9.072 7.331 8.152 1.00 83.31 85 ASP A CA 1
ATOM 675 C C . ASP A 1 85 ? 8.193 6.095 8.385 1.00 83.31 85 ASP A C 1
ATOM 677 O O . ASP A 1 85 ? 7.536 5.987 9.428 1.00 83.31 85 ASP A O 1
ATOM 681 N N . THR A 1 86 ? 8.180 5.134 7.455 1.00 81.62 86 THR A N 1
ATOM 682 C CA . THR A 1 86 ? 7.370 3.912 7.593 1.00 81.62 86 THR A CA 1
ATOM 683 C C . THR A 1 86 ? 7.963 2.969 8.638 1.00 81.62 86 THR A C 1
ATOM 685 O O . THR A 1 86 ? 7.221 2.285 9.339 1.00 81.62 86 THR A O 1
ATOM 688 N N . ARG A 1 87 ? 9.286 3.025 8.844 1.00 80.88 87 ARG A N 1
ATOM 689 C CA . ARG A 1 87 ? 10.027 2.204 9.819 1.00 80.88 87 ARG A CA 1
ATOM 690 C C . ARG A 1 87 ? 9.749 2.594 11.269 1.00 80.88 87 ARG A C 1
ATOM 692 O O . ARG A 1 87 ? 10.000 1.829 12.199 1.00 80.88 87 ARG A O 1
ATOM 699 N N . ARG A 1 88 ? 9.272 3.817 11.522 1.00 79.56 88 ARG A N 1
ATOM 700 C CA . ARG A 1 88 ? 9.066 4.276 12.899 1.00 79.56 88 ARG A CA 1
ATOM 701 C C . ARG A 1 88 ? 7.842 3.605 13.495 1.00 79.56 88 ARG A C 1
ATOM 703 O O . ARG A 1 88 ? 6.727 4.035 13.221 1.00 79.56 88 ARG A O 1
ATOM 710 N N . GLY A 1 89 ? 8.034 2.633 14.380 1.00 76.44 89 GLY A N 1
ATOM 711 C CA . GLY A 1 89 ? 6.937 1.938 15.058 1.00 76.44 89 GLY A CA 1
ATOM 712 C C . GLY A 1 89 ? 6.348 0.781 14.263 1.00 76.44 89 GLY A C 1
ATOM 713 O O . GLY A 1 89 ? 5.182 0.470 14.458 1.00 76.44 89 GLY A O 1
ATOM 714 N N . THR A 1 90 ? 7.132 0.159 13.379 1.00 76.62 90 THR A N 1
ATOM 715 C CA . THR A 1 90 ? 6.803 -1.139 12.762 1.00 76.62 90 THR A CA 1
ATOM 716 C C . THR A 1 90 ? 6.592 -2.243 13.800 1.00 76.62 90 THR A C 1
ATOM 718 O O . THR A 1 90 ? 5.902 -3.213 13.541 1.00 76.62 90 THR A O 1
ATOM 721 N N . HIS A 1 91 ? 7.204 -2.110 14.981 1.00 76.25 91 HIS A N 1
ATOM 722 C CA . HIS A 1 91 ? 7.073 -3.058 16.090 1.00 76.25 91 HIS A CA 1
ATOM 723 C C . HIS A 1 91 ? 5.710 -2.994 16.803 1.00 76.25 91 HIS A C 1
ATOM 725 O O . HIS A 1 91 ? 5.444 -3.824 17.670 1.00 76.25 91 HIS A O 1
ATOM 731 N N . ASP A 1 92 ? 4.895 -1.981 16.501 1.00 78.12 92 ASP A N 1
ATOM 732 C CA . ASP A 1 92 ? 3.571 -1.759 17.077 1.00 78.12 92 ASP A CA 1
ATOM 733 C C . ASP A 1 92 ? 2.576 -2.747 16.454 1.00 78.12 92 ASP A C 1
ATOM 735 O O . ASP A 1 92 ? 2.470 -2.818 15.232 1.00 78.12 92 ASP A O 1
ATOM 739 N N . SER A 1 93 ? 1.836 -3.500 17.271 1.00 75.44 93 SER A N 1
ATOM 740 C CA . SER A 1 93 ? 0.856 -4.479 16.776 1.00 75.44 93 SER A CA 1
ATOM 741 C C . SER A 1 93 ? -0.324 -3.835 16.045 1.00 75.44 93 SER A C 1
ATOM 743 O O . SER A 1 93 ? -1.028 -4.520 15.314 1.00 75.44 93 SER A O 1
ATOM 745 N N . SER A 1 94 ? -0.534 -2.526 16.219 1.00 78.69 94 SER A N 1
ATOM 746 C CA . SER A 1 94 ? -1.517 -1.748 15.457 1.00 78.69 94 SER A CA 1
ATOM 747 C C . SER A 1 94 ? -0.994 -1.254 14.103 1.00 78.69 94 SER A C 1
ATOM 749 O O . SER A 1 94 ? -1.686 -0.489 13.431 1.00 78.69 94 SER A O 1
ATOM 751 N N . CYS A 1 95 ? 0.245 -1.606 13.733 1.00 85.50 95 CYS A N 1
ATOM 752 C CA . CYS A 1 95 ? 0.851 -1.210 12.470 1.00 85.50 95 CYS A CA 1
ATOM 753 C C . CYS A 1 95 ? 0.505 -2.221 11.374 1.00 85.50 95 CYS A C 1
ATOM 755 O O . CYS A 1 95 ? 1.027 -3.333 11.371 1.00 85.50 95 CYS A O 1
ATOM 757 N N . ASP A 1 96 ? -0.301 -1.789 10.412 1.00 87.19 96 ASP A N 1
ATOM 758 C CA . ASP A 1 96 ? -0.585 -2.528 9.185 1.00 87.19 96 ASP A CA 1
ATOM 759 C C . ASP A 1 96 ? 0.075 -1.820 7.993 1.00 87.19 96 ASP A C 1
ATOM 761 O O . ASP A 1 96 ? 0.160 -0.585 7.960 1.00 87.19 96 ASP A O 1
ATOM 765 N N . MET A 1 97 ? 0.602 -2.589 7.044 1.00 89.12 97 MET A N 1
ATOM 766 C CA . MET A 1 97 ? 1.244 -2.081 5.834 1.00 89.12 97 MET A CA 1
ATOM 767 C C . MET A 1 97 ? 0.843 -2.919 4.634 1.00 89.12 97 MET A C 1
ATOM 769 O O . MET A 1 97 ? 0.933 -4.141 4.652 1.00 89.12 97 MET A O 1
ATOM 773 N N . SER A 1 98 ? 0.439 -2.243 3.568 1.00 90.38 98 SER A N 1
ATOM 774 C CA . SER A 1 98 ? 0.018 -2.871 2.321 1.00 90.38 98 SER A CA 1
ATOM 775 C C . SER A 1 98 ? 0.492 -2.048 1.133 1.00 90.38 98 SER A C 1
ATOM 777 O O . SER A 1 98 ? 0.664 -0.832 1.239 1.00 90.38 98 SER A O 1
ATOM 779 N N . ILE A 1 99 ? 0.726 -2.726 0.017 1.00 92.81 99 ILE A N 1
ATOM 780 C CA . ILE A 1 99 ? 1.062 -2.113 -1.264 1.00 92.81 99 ILE A CA 1
ATOM 781 C C . ILE A 1 99 ? -0.153 -2.187 -2.178 1.00 92.81 99 ILE A C 1
ATOM 783 O O . ILE A 1 99 ? -0.877 -3.179 -2.162 1.00 92.81 99 ILE A O 1
ATOM 787 N N . PHE A 1 100 ? -0.362 -1.142 -2.967 1.00 92.31 100 PHE A N 1
ATOM 788 C CA . PHE A 1 100 ? -1.427 -1.085 -3.962 1.00 92.31 100 PHE A CA 1
ATOM 789 C C . PHE A 1 100 ? -0.912 -0.444 -5.246 1.00 92.31 100 PHE A C 1
ATOM 791 O O . PHE A 1 100 ? 0.143 0.193 -5.259 1.00 92.31 100 PHE A O 1
ATOM 798 N N . ILE A 1 101 ? -1.673 -0.612 -6.322 1.00 92.25 101 ILE A N 1
ATOM 799 C CA . ILE A 1 101 ? -1.447 0.107 -7.574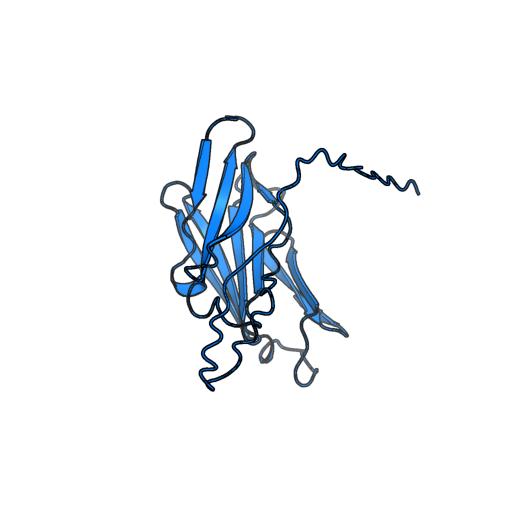 1.00 92.25 101 ILE A CA 1
ATOM 800 C C . ILE A 1 101 ? -2.002 1.528 -7.414 1.00 92.25 101 ILE A C 1
ATOM 802 O O . ILE A 1 101 ? -3.088 1.722 -6.868 1.00 92.25 101 ILE A O 1
ATOM 806 N N . TRP A 1 102 ? -1.235 2.507 -7.875 1.00 91.56 102 TRP A N 1
ATOM 807 C CA . TRP A 1 102 ? -1.557 3.928 -7.899 1.00 91.56 102 TRP A CA 1
ATOM 808 C C . TRP A 1 102 ? -1.546 4.443 -9.341 1.00 91.56 102 TRP A C 1
ATOM 810 O O . TRP A 1 102 ? -0.685 4.056 -10.130 1.00 91.56 102 TRP A O 1
ATOM 820 N N . GLY A 1 103 ? -2.468 5.343 -9.669 1.00 88.19 103 GLY A N 1
ATOM 821 C CA . GLY A 1 103 ? -2.712 5.805 -11.041 1.00 88.19 103 GLY A CA 1
ATOM 822 C C . GLY A 1 103 ? -3.886 5.081 -11.701 1.00 88.19 103 GLY A C 1
ATOM 823 O O . GLY A 1 103 ? -4.294 3.992 -11.278 1.00 88.19 103 GLY A O 1
ATOM 824 N N . LYS A 1 104 ? -4.495 5.712 -12.708 1.00 84.38 104 LYS A N 1
ATOM 825 C CA . LYS A 1 104 ? -5.722 5.181 -13.317 1.00 84.38 104 LYS A CA 1
ATOM 826 C C . LYS A 1 104 ? -5.414 4.012 -14.245 1.00 84.38 104 LYS A C 1
ATOM 828 O O . LYS A 1 104 ? -4.386 3.961 -14.911 1.00 84.38 104 LYS A O 1
ATOM 833 N N . ALA A 1 105 ? -6.365 3.088 -14.376 1.00 76.62 105 ALA A N 1
ATOM 834 C CA . ALA A 1 105 ? -6.240 1.990 -15.335 1.00 76.62 105 ALA A CA 1
ATOM 835 C C . ALA A 1 105 ? -6.127 2.487 -16.791 1.00 76.62 105 ALA A C 1
ATOM 837 O O . ALA A 1 105 ? -5.499 1.824 -17.609 1.00 76.62 105 ALA A O 1
ATOM 838 N N . SER A 1 106 ? -6.695 3.652 -17.109 1.00 77.50 106 SER A N 1
ATOM 839 C CA . SER A 1 106 ? -6.602 4.285 -18.430 1.00 77.50 106 SER A CA 1
ATOM 840 C C . SER A 1 106 ? -5.273 4.998 -18.692 1.00 77.50 106 SER A C 1
ATOM 842 O O . SER A 1 106 ? -5.025 5.400 -19.823 1.00 77.50 106 SER A O 1
ATOM 844 N N . GLU A 1 107 ? -4.450 5.214 -17.666 1.00 79.31 107 GLU A N 1
ATOM 845 C CA . GLU A 1 107 ? -3.174 5.915 -17.795 1.00 79.31 107 GLU A CA 1
ATOM 846 C C . GLU A 1 107 ? -2.057 4.927 -18.147 1.00 79.31 107 GLU A C 1
ATOM 848 O O . GLU A 1 107 ? -2.037 3.785 -17.675 1.00 79.31 107 GLU A O 1
ATOM 853 N N . ALA A 1 108 ? -1.137 5.380 -19.004 1.00 75.44 108 ALA A N 1
ATOM 854 C CA . ALA A 1 108 ? 0.035 4.606 -19.405 1.00 75.44 108 ALA A CA 1
ATOM 855 C C . ALA A 1 108 ? 1.019 4.427 -18.239 1.00 75.44 108 ALA A C 1
ATOM 857 O O . ALA A 1 108 ? 1.660 3.385 -18.123 1.00 75.44 108 ALA A O 1
ATOM 858 N N . GLU A 1 109 ? 1.104 5.420 -17.352 1.00 82.25 109 GLU A N 1
ATOM 859 C CA . GLU A 1 109 ? 1.961 5.376 -16.174 1.00 82.25 109 GLU A CA 1
ATOM 860 C C . GLU A 1 109 ? 1.164 4.948 -14.944 1.00 82.25 109 GLU A C 1
ATOM 862 O O . GLU A 1 109 ? 0.263 5.643 -14.473 1.00 82.25 109 GLU A O 1
ATOM 867 N N . ARG A 1 110 ? 1.525 3.784 -14.405 1.00 89.56 110 ARG A N 1
ATOM 868 C CA . ARG A 1 110 ? 1.039 3.294 -13.116 1.00 89.56 110 ARG A CA 1
ATOM 869 C C . ARG A 1 110 ? 2.214 3.150 -12.174 1.00 89.56 110 ARG A C 1
ATOM 871 O O . ARG A 1 110 ? 3.293 2.710 -12.567 1.00 89.56 110 ARG A O 1
ATOM 878 N N . PHE A 1 111 ? 1.981 3.485 -10.921 1.00 92.12 111 PHE A N 1
ATOM 879 C CA . PHE A 1 111 ? 2.972 3.431 -9.861 1.00 92.12 111 PHE A CA 1
ATOM 880 C C . PHE A 1 111 ? 2.505 2.459 -8.789 1.00 92.12 111 PHE A C 1
ATOM 882 O O . PHE A 1 111 ? 1.339 2.072 -8.735 1.00 92.12 111 PHE A O 1
ATOM 889 N N . ILE A 1 112 ? 3.399 2.096 -7.879 1.00 93.88 112 ILE A N 1
ATOM 890 C CA . ILE A 1 112 ? 2.978 1.474 -6.626 1.00 93.88 112 ILE A CA 1
ATOM 891 C C . ILE A 1 112 ? 2.860 2.534 -5.538 1.00 93.88 112 ILE A C 1
ATOM 893 O O . ILE A 1 112 ? 3.667 3.465 -5.453 1.00 93.88 112 ILE A O 1
ATOM 897 N N . CYS A 1 113 ? 1.880 2.364 -4.659 1.00 93.69 113 CYS A N 1
ATOM 898 C CA . CYS A 1 113 ? 1.831 3.080 -3.399 1.00 93.69 113 CYS A CA 1
ATOM 899 C C . CYS A 1 113 ? 1.996 2.124 -2.220 1.00 93.69 113 CYS A C 1
ATOM 901 O O . CYS A 1 113 ? 1.588 0.963 -2.248 1.00 93.69 113 CYS A O 1
ATOM 903 N N . LEU A 1 114 ? 2.613 2.635 -1.162 1.00 93.38 114 LEU A N 1
ATOM 904 C CA . LEU A 1 114 ? 2.700 1.997 0.137 1.00 93.38 114 LEU A CA 1
ATOM 905 C C . LEU A 1 114 ? 1.733 2.715 1.071 1.00 93.38 114 LEU A C 1
ATOM 907 O O . LEU A 1 114 ? 1.879 3.911 1.329 1.00 93.38 114 LEU A O 1
ATOM 911 N N . VAL A 1 115 ? 0.780 1.973 1.616 1.00 92.44 115 VAL A N 1
ATOM 912 C CA . VAL A 1 115 ? -0.158 2.463 2.621 1.00 92.44 115 VAL A CA 1
ATOM 913 C C . VAL A 1 115 ? 0.224 1.872 3.962 1.00 92.44 115 VAL A C 1
ATOM 915 O O . VAL A 1 115 ? 0.431 0.668 4.109 1.00 92.44 115 VAL A O 1
ATOM 918 N N . ARG A 1 116 ? 0.304 2.739 4.963 1.00 91.06 116 ARG A N 1
ATOM 919 C CA . ARG A 1 116 ? 0.540 2.362 6.347 1.00 91.06 116 ARG A CA 1
ATOM 920 C C . ARG A 1 116 ? -0.603 2.846 7.212 1.00 91.06 116 ARG A C 1
ATOM 922 O O . ARG A 1 116 ? -0.877 4.043 7.241 1.00 91.06 116 ARG A O 1
ATO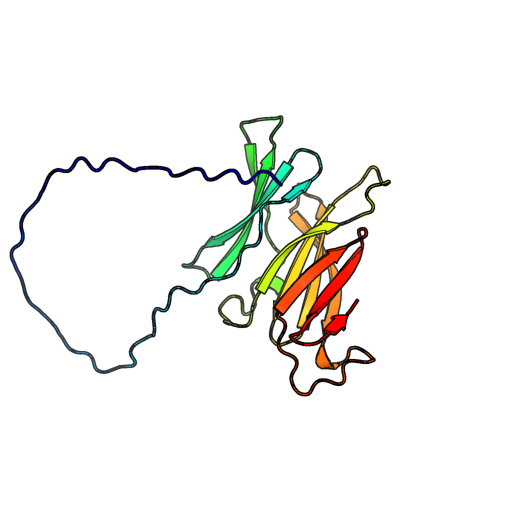M 929 N N . LEU A 1 117 ? -1.161 1.948 8.006 1.00 89.62 117 LEU A N 1
ATOM 930 C CA . LEU A 1 117 ? -2.074 2.266 9.090 1.00 89.62 117 LEU A CA 1
ATOM 931 C C . LEU A 1 117 ? -1.350 2.087 10.422 1.00 89.62 117 LEU A C 1
ATOM 933 O O . LEU A 1 117 ? -0.759 1.044 10.679 1.00 89.62 117 LEU A O 1
ATOM 937 N N . ARG A 1 118 ? -1.389 3.094 11.292 1.00 88.00 118 ARG A N 1
ATOM 938 C CA . ARG A 1 118 ? -0.925 2.957 12.677 1.00 88.00 118 ARG A CA 1
ATOM 939 C C . ARG A 1 118 ? -1.725 3.850 13.601 1.00 88.00 118 ARG A C 1
ATOM 941 O O . ARG A 1 118 ? -1.820 5.046 13.340 1.00 88.00 118 ARG A O 1
ATOM 948 N N . LYS A 1 119 ? -2.224 3.294 14.711 1.00 85.75 119 LYS A N 1
ATOM 949 C CA . LYS A 1 119 ? -2.999 4.041 15.721 1.00 85.75 119 LYS A CA 1
ATOM 950 C C . LYS A 1 119 ? -4.064 4.945 15.079 1.00 85.75 119 LYS A C 1
ATOM 952 O O . LYS A 1 119 ? -4.119 6.136 15.377 1.00 85.75 119 LYS A O 1
ATOM 957 N N . SER A 1 120 ? -4.851 4.391 14.149 1.00 85.81 120 SER A N 1
ATOM 958 C CA . SER A 1 120 ? -5.919 5.126 13.449 1.00 85.81 120 SER A CA 1
ATOM 959 C C . SER A 1 120 ? -5.422 6.268 12.547 1.00 85.81 120 SER A C 1
ATOM 961 O O . SER A 1 120 ? -6.151 7.221 12.276 1.00 85.81 120 SER A O 1
ATOM 963 N N . VAL A 1 121 ? -4.170 6.208 12.086 1.00 88.25 121 VAL A N 1
ATOM 964 C CA . VAL A 1 121 ? -3.600 7.164 11.131 1.00 88.25 121 VAL A CA 1
ATOM 965 C C . VAL A 1 121 ? -3.105 6.420 9.904 1.00 88.25 121 VAL A C 1
ATOM 967 O O . VAL A 1 121 ? -2.182 5.609 10.003 1.00 88.25 121 VAL A O 1
ATOM 970 N N . PHE A 1 122 ? -3.698 6.737 8.761 1.00 91.88 122 PHE A N 1
ATOM 971 C CA . PHE A 1 122 ? -3.206 6.346 7.455 1.00 91.88 122 PHE A CA 1
ATOM 972 C C . PHE A 1 122 ? -2.100 7.290 7.003 1.00 91.88 122 PHE A C 1
ATOM 974 O O . PHE A 1 122 ? -2.156 8.505 7.209 1.00 91.88 122 PHE A O 1
ATOM 981 N N . ALA A 1 123 ? -1.092 6.728 6.360 1.00 93.00 123 ALA A N 1
ATOM 982 C CA . ALA A 1 123 ? -0.113 7.465 5.592 1.00 93.00 123 ALA A CA 1
ATOM 983 C C . ALA A 1 123 ? 0.141 6.722 4.281 1.00 93.00 123 ALA A C 1
ATOM 985 O O . ALA A 1 123 ? 0.282 5.500 4.289 1.00 93.00 123 ALA A O 1
ATOM 986 N N . VAL A 1 124 ? 0.177 7.468 3.181 1.00 93.44 124 VAL A N 1
ATOM 987 C CA . VAL A 1 124 ? 0.335 6.934 1.827 1.00 93.44 124 VAL A CA 1
ATOM 988 C C . VAL A 1 124 ? 1.576 7.548 1.198 1.00 93.44 124 VAL A C 1
ATOM 990 O O . VAL A 1 124 ? 1.766 8.768 1.242 1.00 93.44 124 VAL A O 1
ATOM 993 N N . TRP A 1 125 ? 2.412 6.698 0.616 1.00 94.81 125 TRP A N 1
ATOM 994 C CA . TRP A 1 125 ? 3.571 7.095 -0.173 1.00 94.81 125 TRP A CA 1
ATOM 995 C C . TRP A 1 125 ? 3.459 6.503 -1.567 1.00 94.81 125 TRP A C 1
ATOM 997 O O . TRP A 1 125 ? 3.125 5.332 -1.692 1.00 94.81 125 TRP A O 1
ATOM 1007 N N . ILE A 1 126 ? 3.778 7.286 -2.588 1.00 94.19 126 ILE A N 1
ATOM 1008 C CA . ILE A 1 126 ? 3.819 6.855 -3.986 1.00 94.19 126 ILE A CA 1
ATOM 1009 C C . ILE A 1 126 ? 5.285 6.703 -4.375 1.00 94.19 126 ILE A C 1
ATOM 1011 O O . ILE A 1 126 ? 6.093 7.578 -4.054 1.00 94.19 126 ILE A O 1
ATOM 1015 N N . LEU A 1 127 ? 5.642 5.598 -5.022 1.00 93.69 127 LEU A N 1
ATOM 1016 C CA . LEU A 1 127 ? 6.977 5.419 -5.579 1.00 93.69 127 LEU A CA 1
ATOM 1017 C C . LEU A 1 127 ? 7.066 6.198 -6.893 1.00 93.69 127 LEU A C 1
ATOM 1019 O O . LEU A 1 127 ? 6.411 5.835 -7.861 1.00 93.69 127 LEU A O 1
ATOM 1023 N N . THR A 1 128 ? 7.852 7.271 -6.915 1.00 91.62 128 THR A N 1
ATOM 1024 C CA . THR A 1 128 ? 7.986 8.149 -8.092 1.00 91.62 128 THR A CA 1
ATOM 1025 C C . THR A 1 128 ? 9.198 7.809 -8.950 1.00 91.62 128 THR A C 1
ATOM 1027 O O . THR A 1 128 ? 9.271 8.229 -10.094 1.00 91.62 128 THR A O 1
ATOM 1030 N N . ASP A 1 129 ? 10.180 7.109 -8.383 1.00 90.12 129 ASP A N 1
ATOM 1031 C CA . ASP A 1 129 ? 11.391 6.683 -9.084 1.00 90.12 129 ASP A CA 1
ATOM 1032 C C . ASP A 1 129 ? 11.832 5.329 -8.519 1.00 90.12 129 ASP A C 1
ATOM 1034 O O . ASP A 1 129 ? 12.171 5.214 -7.333 1.00 90.12 129 ASP A O 1
ATOM 1038 N N . TYR A 1 130 ? 11.777 4.307 -9.371 1.00 88.12 130 TYR A N 1
ATOM 1039 C CA . TYR A 1 130 ? 12.121 2.930 -9.029 1.00 88.12 130 TYR A CA 1
ATOM 1040 C C . TYR A 1 130 ? 13.622 2.760 -8.789 1.00 88.12 130 TYR A C 1
ATOM 1042 O O . TYR A 1 130 ? 14.005 2.153 -7.785 1.00 88.12 130 TYR A O 1
ATOM 1050 N N . GLU A 1 131 ? 14.456 3.358 -9.640 1.00 86.38 131 GLU A N 1
ATOM 1051 C CA . GLU A 1 131 ? 15.913 3.203 -9.612 1.00 86.38 131 GLU A CA 1
ATOM 1052 C C . GLU A 1 131 ? 16.496 3.760 -8.315 1.00 86.38 131 GLU A C 1
ATOM 1054 O O . GLU A 1 131 ? 17.251 3.093 -7.603 1.00 86.38 131 GLU A O 1
ATOM 1059 N N . SER A 1 132 ? 16.077 4.970 -7.931 1.00 88.62 132 SER A N 1
ATOM 1060 C CA . SER A 1 132 ? 16.547 5.584 -6.685 1.00 88.62 132 SER A CA 1
ATOM 1061 C C . SER A 1 132 ? 15.717 5.209 -5.449 1.00 88.62 132 SER A C 1
ATOM 1063 O O . SER A 1 132 ? 16.042 5.637 -4.335 1.00 88.62 132 SER A O 1
ATOM 1065 N N . SER A 1 133 ? 14.663 4.392 -5.603 1.00 90.44 133 SER A N 1
ATOM 1066 C CA . SER A 1 133 ? 13.673 4.104 -4.553 1.00 90.44 133 SER A CA 1
ATOM 1067 C C . SER A 1 133 ? 13.116 5.387 -3.913 1.00 90.44 133 SER A C 1
ATOM 1069 O O . SER A 1 133 ? 13.049 5.508 -2.681 1.00 90.44 133 SER A O 1
ATOM 1071 N N . ARG A 1 134 ? 12.757 6.384 -4.733 1.00 92.38 134 ARG A N 1
ATOM 1072 C CA . ARG A 1 134 ? 12.239 7.670 -4.248 1.00 92.38 134 ARG A CA 1
ATOM 1073 C C . ARG A 1 134 ? 10.741 7.595 -4.025 1.00 92.38 134 ARG A C 1
ATOM 1075 O O . ARG A 1 134 ? 9.975 7.264 -4.924 1.00 92.38 134 ARG A O 1
ATOM 1082 N N . TRP A 1 135 ? 10.332 7.987 -2.827 1.00 94.44 135 TRP A N 1
ATOM 1083 C CA . TRP A 1 135 ? 8.936 7.989 -2.424 1.00 94.44 135 TRP A CA 1
ATOM 1084 C C . TRP A 1 135 ? 8.450 9.403 -2.147 1.00 94.44 135 TRP A C 1
ATOM 1086 O O . TRP A 1 135 ? 9.030 10.108 -1.317 1.00 94.44 135 TRP A O 1
ATOM 1096 N N . LEU A 1 136 ? 7.335 9.774 -2.763 1.00 92.50 136 LEU A N 1
ATOM 1097 C CA . LEU A 1 136 ? 6.600 10.985 -2.442 1.00 92.50 136 LEU A CA 1
ATOM 1098 C C . LEU A 1 136 ? 5.534 10.660 -1.400 1.00 92.50 136 LEU A C 1
ATOM 1100 O O . LEU A 1 136 ? 4.682 9.797 -1.605 1.00 92.50 136 LEU A O 1
ATOM 1104 N N . ARG A 1 137 ? 5.566 11.348 -0.257 1.00 86.06 137 ARG A N 1
ATOM 1105 C CA . ARG A 1 137 ? 4.488 11.239 0.726 1.00 86.06 137 ARG A CA 1
ATOM 1106 C C . ARG A 1 137 ? 3.284 12.019 0.212 1.00 86.06 137 ARG A C 1
ATOM 1108 O O . ARG A 1 137 ? 3.302 13.242 0.263 1.00 86.06 137 ARG A O 1
ATOM 1115 N N . ASN A 1 138 ? 2.250 11.306 -0.217 1.00 77.06 138 ASN A N 1
ATOM 1116 C CA . ASN A 1 138 ? 1.066 11.936 -0.786 1.00 77.06 138 ASN A CA 1
ATOM 1117 C C . ASN A 1 138 ? 0.050 12.331 0.294 1.00 77.06 138 ASN A C 1
ATOM 1119 O O . ASN A 1 138 ? -0.441 13.452 0.320 1.00 77.06 138 ASN A O 1
ATOM 1123 N N . LEU A 1 139 ? -0.238 11.422 1.235 1.00 83.81 139 LEU A N 1
ATOM 1124 C CA . LEU A 1 139 ? -1.388 11.585 2.126 1.00 83.81 139 LEU A CA 1
ATOM 1125 C C . LEU A 1 139 ? -1.081 11.195 3.577 1.00 83.81 139 LEU A C 1
ATOM 1127 O O . LEU A 1 139 ? -0.307 10.273 3.855 1.00 83.81 139 LEU A O 1
ATOM 1131 N N . LYS A 1 140 ? -1.716 11.892 4.527 1.00 87.38 140 LYS A N 1
ATOM 1132 C CA . LYS A 1 140 ? -1.777 11.506 5.942 1.00 87.38 140 LYS A CA 1
ATOM 1133 C C . LYS A 1 140 ? -3.163 11.810 6.509 1.00 87.38 140 LYS A C 1
ATOM 1135 O O . LYS A 1 140 ? -3.462 12.962 6.803 1.00 87.38 140 LYS A O 1
ATOM 1140 N N . VAL A 1 141 ? -3.969 10.779 6.734 1.00 85.44 141 VAL A N 1
ATOM 1141 C CA . VAL A 1 141 ? -5.349 10.913 7.226 1.00 85.44 141 VAL A CA 1
ATOM 1142 C C . VAL A 1 141 ? -5.463 10.298 8.611 1.00 85.44 141 VAL A C 1
ATOM 1144 O O . VAL A 1 141 ? -5.019 9.177 8.846 1.00 85.44 141 VAL A O 1
ATOM 1147 N N . ARG A 1 142 ? -6.060 11.025 9.556 1.00 85.75 142 ARG A N 1
ATOM 1148 C CA . ARG A 1 142 ? -6.440 10.475 10.864 1.00 85.75 142 ARG A CA 1
ATOM 1149 C C . ARG A 1 142 ? -7.882 10.004 10.767 1.00 85.75 142 ARG A C 1
ATOM 1151 O O . ARG A 1 142 ? -8.751 10.842 10.561 1.00 85.75 142 ARG A O 1
ATOM 1158 N N . THR A 1 143 ? -8.154 8.716 10.967 1.00 79.69 143 THR A N 1
ATOM 1159 C CA . THR A 1 143 ? -9.522 8.192 10.822 1.00 79.69 143 THR A CA 1
ATOM 1160 C C . THR A 1 143 ? -10.481 8.845 11.807 1.00 79.69 143 THR A C 1
ATOM 1162 O O . THR A 1 143 ? -11.575 9.218 11.415 1.00 79.69 143 THR A O 1
ATOM 1165 N N . LYS A 1 144 ? -10.032 9.129 13.040 1.00 75.81 144 LYS A N 1
ATOM 1166 C CA . LYS A 1 144 ? -10.814 9.870 14.051 1.00 75.81 144 LYS A CA 1
ATOM 1167 C C . LYS A 1 144 ? -11.262 11.275 13.614 1.00 75.81 144 LYS A C 1
ATOM 1169 O O . LYS A 1 144 ? -12.159 11.825 14.233 1.00 75.81 144 LYS A O 1
ATOM 1174 N N . GLY A 1 145 ? -10.613 11.868 12.610 1.00 68.94 145 GLY A N 1
ATOM 1175 C CA . GLY A 1 145 ? -10.962 13.183 12.066 1.00 68.94 145 GLY A CA 1
ATOM 1176 C C . GLY A 1 145 ? -11.712 13.124 10.735 1.00 68.94 145 GLY A C 1
ATOM 1177 O O . GLY A 1 145 ? -11.950 14.173 10.148 1.00 68.94 145 GLY A O 1
ATOM 1178 N N . VAL A 1 146 ? -12.046 11.928 10.235 1.00 73.31 146 VAL A N 1
ATOM 1179 C CA . VAL A 1 146 ? -12.820 11.775 8.998 1.00 73.31 146 VAL A CA 1
ATOM 1180 C C . VAL A 1 146 ? -14.262 12.191 9.271 1.00 73.31 146 VAL A C 1
ATOM 1182 O O . VAL A 1 146 ? -14.917 11.686 10.186 1.00 73.31 146 VAL A O 1
ATOM 1185 N N . VAL A 1 147 ? -14.752 13.137 8.473 1.00 64.44 147 VAL A N 1
ATOM 1186 C CA . VAL A 1 147 ? -16.121 13.650 8.558 1.00 64.44 147 VAL A CA 1
ATOM 1187 C C . VAL A 1 147 ? -17.108 12.494 8.367 1.00 64.44 147 VAL A C 1
ATOM 1189 O O . VAL A 1 147 ? -16.966 11.686 7.456 1.00 64.44 147 VAL A O 1
ATOM 1192 N N . GLY A 1 148 ? -18.105 12.384 9.248 1.00 65.94 148 GLY A N 1
ATOM 1193 C CA . GLY A 1 148 ? -19.111 11.315 9.184 1.00 65.94 148 GLY A CA 1
ATOM 1194 C C . GLY A 1 148 ? -18.725 10.006 9.886 1.00 65.94 148 GLY A C 1
ATOM 1195 O O . GLY A 1 148 ? -19.566 9.105 9.996 1.00 65.94 148 GLY A O 1
ATOM 1196 N N . LEU A 1 149 ? -17.512 9.898 10.439 1.00 72.62 149 LEU A N 1
ATOM 1197 C CA . LEU A 1 149 ? -17.162 8.824 11.366 1.00 72.62 149 LEU A CA 1
ATOM 1198 C C . LEU A 1 149 ? -17.863 9.063 12.716 1.00 72.62 149 LEU A C 1
ATOM 1200 O O . LEU A 1 149 ? -17.400 9.833 13.552 1.00 72.62 149 LEU A O 1
ATOM 1204 N N . ARG A 1 150 ? -19.016 8.415 12.915 1.00 69.94 150 ARG A N 1
ATOM 1205 C CA . ARG A 1 150 ? -19.824 8.523 14.147 1.00 69.94 150 ARG A CA 1
ATOM 1206 C C . ARG A 1 150 ? -19.488 7.457 15.193 1.00 69.94 150 ARG A C 1
ATOM 1208 O O . ARG A 1 150 ? -19.984 7.522 16.312 1.00 69.94 150 ARG A O 1
ATOM 1215 N N . GLU A 1 151 ? -18.683 6.467 14.822 1.00 76.31 151 GLU A N 1
ATOM 1216 C CA . GLU A 1 151 ? -18.296 5.371 15.707 1.00 76.31 151 GLU A CA 1
ATOM 1217 C C . GLU A 1 151 ? -17.333 5.853 16.795 1.00 76.31 151 GLU A C 1
ATOM 1219 O O . GLU A 1 151 ? -16.341 6.537 16.526 1.00 76.31 151 GLU A O 1
ATOM 1224 N N . LYS A 1 152 ? -17.604 5.449 18.038 1.00 72.88 152 LYS A N 1
ATOM 1225 C CA . LYS A 1 152 ? -16.676 5.636 19.149 1.00 72.88 152 LYS A CA 1
ATOM 1226 C C . LYS A 1 152 ? -15.616 4.537 19.075 1.00 72.88 152 LYS A C 1
ATOM 1228 O O . LYS A 1 152 ? -15.941 3.369 19.232 1.00 72.88 152 LYS A O 1
ATOM 1233 N N . ASP A 1 153 ? -14.370 4.935 18.824 1.00 75.69 153 ASP A N 1
ATOM 1234 C CA . ASP A 1 153 ? -13.214 4.039 18.661 1.00 75.69 153 ASP A CA 1
ATOM 1235 C C . ASP A 1 153 ? -13.417 2.956 17.578 1.00 75.69 153 ASP A C 1
ATOM 1237 O O . ASP A 1 153 ? -13.406 1.762 17.877 1.00 75.69 153 ASP A O 1
ATOM 1241 N N . PRO A 1 154 ? -13.568 3.362 16.301 1.00 80.31 154 PRO A N 1
ATOM 1242 C CA . PRO A 1 154 ? -13.806 2.432 15.203 1.00 80.31 154 PRO A CA 1
ATOM 1243 C C . PRO A 1 154 ? -12.673 1.415 15.080 1.00 80.31 154 PRO A C 1
ATOM 1245 O O . PRO A 1 154 ? -11.486 1.766 14.997 1.00 80.31 154 PRO A O 1
ATOM 1248 N N . LYS A 1 155 ? -13.052 0.144 14.993 1.00 84.75 155 LYS A N 1
ATOM 1249 C CA . LYS A 1 155 ? -12.123 -0.939 14.698 1.00 84.75 155 LYS A CA 1
ATOM 1250 C C . LYS A 1 155 ? -12.064 -1.152 13.193 1.00 84.75 155 LYS A C 1
ATOM 1252 O O . LYS A 1 155 ? -13.048 -1.531 12.568 1.00 84.75 155 LYS A O 1
ATOM 1257 N N . LEU A 1 156 ? -10.896 -0.881 12.619 1.00 86.62 156 LEU A N 1
ATOM 1258 C CA . LEU A 1 156 ? -10.649 -1.063 11.191 1.00 86.62 156 LEU A CA 1
ATOM 1259 C C . LEU A 1 156 ? -10.567 -2.556 10.868 1.00 86.62 156 LEU A C 1
ATOM 1261 O O . LEU A 1 156 ? -9.790 -3.286 11.486 1.00 86.62 156 LEU A O 1
ATOM 1265 N N . THR A 1 157 ? -11.373 -2.988 9.904 1.00 88.56 157 THR A N 1
ATOM 1266 C CA . THR A 1 157 ? -11.452 -4.381 9.442 1.00 88.56 157 THR A CA 1
ATOM 1267 C C . THR A 1 157 ? -10.633 -4.601 8.173 1.00 88.56 157 THR A C 1
ATOM 1269 O O . THR A 1 157 ? -10.076 -5.682 7.988 1.00 88.56 157 THR A O 1
ATOM 1272 N N . GLY A 1 158 ? -10.480 -3.563 7.346 1.00 88.38 158 GLY A N 1
ATOM 1273 C CA . GLY A 1 158 ? -9.655 -3.585 6.142 1.00 88.38 158 GLY A CA 1
ATOM 1274 C C . GLY A 1 158 ? -9.547 -2.214 5.477 1.00 88.38 158 GLY A C 1
ATOM 1275 O O . GLY A 1 158 ? -10.267 -1.277 5.826 1.00 88.38 158 GLY A O 1
ATOM 1276 N N . PHE A 1 159 ? -8.626 -2.090 4.527 1.00 91.44 159 PHE A N 1
ATOM 1277 C CA . PHE A 1 159 ? -8.468 -0.906 3.685 1.00 91.44 159 PHE A CA 1
ATOM 1278 C C . PHE A 1 159 ? -7.867 -1.283 2.332 1.00 91.44 159 PHE A C 1
ATOM 1280 O O . PHE A 1 159 ? -7.183 -2.299 2.210 1.00 91.44 159 PHE A O 1
ATOM 1287 N N . THR A 1 160 ? -8.126 -0.458 1.325 1.00 92.00 160 THR A N 1
ATOM 1288 C CA . THR A 1 160 ? -7.626 -0.621 -0.039 1.00 92.00 160 THR A CA 1
ATOM 1289 C C . THR A 1 160 ? -7.509 0.733 -0.738 1.00 92.00 160 THR A C 1
ATOM 1291 O O . THR A 1 160 ? -8.139 1.704 -0.322 1.00 92.00 160 THR A O 1
ATOM 1294 N N . VAL A 1 161 ? -6.707 0.809 -1.797 1.00 90.50 161 VAL A N 1
ATOM 1295 C CA . VAL A 1 161 ? -6.705 1.950 -2.723 1.00 90.50 161 VAL A CA 1
ATOM 1296 C C . VAL A 1 161 ? -7.475 1.547 -3.978 1.00 90.50 161 VAL A C 1
ATOM 1298 O O . VAL A 1 161 ? -7.214 0.494 -4.556 1.00 90.50 161 VAL A O 1
ATOM 1301 N N . MET A 1 162 ? -8.442 2.368 -4.379 1.00 89.25 162 MET A N 1
ATOM 1302 C CA . MET A 1 162 ? -9.306 2.164 -5.542 1.00 89.25 162 MET A CA 1
ATOM 1303 C C . MET A 1 162 ? -9.174 3.332 -6.516 1.00 89.25 162 MET A C 1
ATOM 1305 O O . MET A 1 162 ? -8.764 4.424 -6.137 1.00 89.25 162 MET A O 1
ATOM 1309 N N . ASN A 1 163 ? -9.538 3.106 -7.779 1.00 84.88 163 ASN A N 1
ATOM 1310 C CA . ASN A 1 163 ? -9.594 4.136 -8.827 1.00 84.88 163 ASN A CA 1
ATOM 1311 C C . ASN A 1 163 ? -8.291 4.933 -9.037 1.00 84.88 163 ASN A C 1
ATOM 1313 O O . ASN A 1 163 ? -8.311 6.009 -9.624 1.00 84.88 163 ASN A O 1
ATOM 1317 N N . GLY A 1 164 ? -7.159 4.380 -8.601 1.00 83.69 164 GLY A N 1
ATOM 1318 C CA . GLY A 1 164 ? -5.835 4.970 -8.753 1.00 83.69 164 GLY A CA 1
ATOM 1319 C C . GLY A 1 164 ? -5.404 5.881 -7.608 1.00 83.69 164 GLY A C 1
ATOM 1320 O O . GLY A 1 164 ? -4.203 5.964 -7.370 1.00 83.69 164 GLY A O 1
ATOM 1321 N N . ASP A 1 165 ? -6.330 6.511 -6.879 1.00 86.75 165 ASP A N 1
ATOM 1322 C CA . ASP A 1 165 ? -5.992 7.482 -5.830 1.00 86.75 165 ASP A CA 1
ATOM 1323 C C . ASP A 1 165 ? -6.932 7.529 -4.608 1.00 86.75 165 ASP A C 1
ATOM 1325 O O . ASP A 1 165 ? -6.636 8.220 -3.627 1.00 86.75 165 ASP A O 1
ATOM 1329 N N . LEU A 1 166 ? -8.027 6.764 -4.608 1.00 89.56 166 LEU A N 1
ATOM 1330 C CA . LEU A 1 166 ? -9.039 6.793 -3.555 1.00 89.56 166 LEU A CA 1
ATOM 1331 C C . LEU A 1 166 ? -8.735 5.765 -2.460 1.00 89.56 166 LEU A C 1
ATOM 1333 O O . LEU A 1 166 ? -8.826 4.558 -2.682 1.00 89.56 166 LEU A O 1
ATOM 1337 N N . LEU A 1 167 ? -8.415 6.227 -1.251 1.00 90.94 167 LEU A N 1
ATOM 1338 C CA . LEU A 1 167 ? -8.235 5.348 -0.095 1.00 90.94 167 LEU A CA 1
ATOM 1339 C C . LEU A 1 167 ? -9.594 4.975 0.507 1.00 90.94 167 LEU A C 1
ATOM 1341 O O . LEU A 1 167 ? -10.217 5.789 1.174 1.00 90.94 167 LEU A O 1
ATOM 1345 N N . VAL A 1 168 ? -10.004 3.719 0.359 1.00 91.12 168 VAL A N 1
ATOM 1346 C CA . VAL A 1 168 ? -11.230 3.183 0.959 1.00 91.12 168 VAL A CA 1
ATOM 1347 C C . VAL A 1 168 ? -10.876 2.347 2.184 1.00 91.12 168 VAL A C 1
ATOM 1349 O O . VAL A 1 168 ? -9.970 1.514 2.141 1.00 91.12 168 VAL A O 1
ATOM 1352 N N . PHE A 1 169 ? -11.590 2.528 3.290 1.00 91.31 169 PHE A N 1
ATOM 1353 C CA . PHE A 1 169 ? -11.422 1.701 4.483 1.00 91.31 169 PHE A CA 1
ATOM 1354 C C . PHE A 1 169 ? -12.757 1.298 5.097 1.00 91.31 169 PHE A C 1
ATOM 1356 O O . PHE A 1 169 ? -13.743 2.028 5.036 1.00 91.31 169 PHE A O 1
ATOM 1363 N N . ALA A 1 170 ? -12.773 0.122 5.714 1.00 90.75 170 ALA A N 1
ATOM 1364 C CA . ALA A 1 170 ? -13.943 -0.441 6.361 1.00 90.75 170 ALA A CA 1
ATOM 1365 C C . ALA A 1 170 ? -13.737 -0.5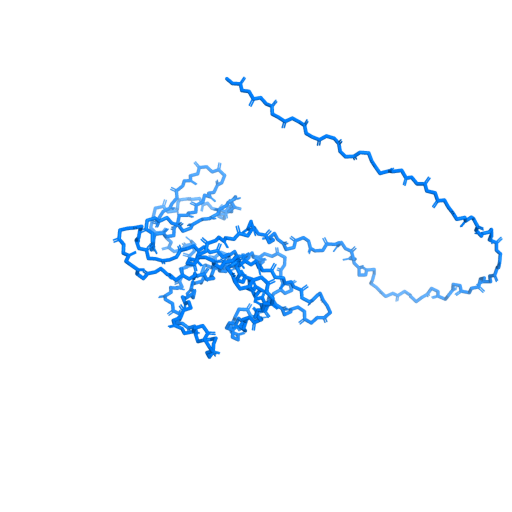32 7.876 1.00 90.75 170 ALA A C 1
ATOM 1367 O O . ALA A 1 170 ? -12.644 -0.833 8.372 1.00 90.75 170 ALA A O 1
ATOM 1368 N N . THR A 1 171 ? -14.811 -0.270 8.607 1.00 89.06 171 THR A N 1
ATOM 1369 C CA . THR A 1 171 ? -14.963 -0.605 10.022 1.00 89.06 171 THR A CA 1
ATOM 1370 C C . THR A 1 171 ? -15.799 -1.878 10.147 1.00 89.06 171 THR A C 1
ATOM 1372 O O . THR A 1 171 ? -16.090 -2.553 9.158 1.00 89.06 171 THR A O 1
ATOM 1375 N N . GLU A 1 172 ? -16.183 -2.244 11.366 1.00 86.94 172 GLU A N 1
ATOM 1376 C CA . GLU A 1 172 ? -17.134 -3.339 11.581 1.00 86.94 172 GLU A CA 1
ATOM 1377 C C . GLU A 1 172 ? -18.549 -2.993 11.087 1.00 86.94 172 GLU A C 1
ATOM 1379 O O . GLU A 1 172 ? -19.325 -3.907 10.823 1.00 86.94 172 GLU A O 1
ATOM 1384 N N . THR A 1 173 ? -18.892 -1.705 10.930 1.00 86.19 173 THR A N 1
ATOM 1385 C CA . THR A 1 173 ? -20.270 -1.297 10.596 1.00 86.19 173 THR A CA 1
ATOM 1386 C C . THR A 1 173 ? -20.410 -0.503 9.302 1.00 86.19 173 THR A C 1
ATOM 1388 O O . THR A 1 173 ? -21.513 -0.422 8.760 1.00 86.19 173 THR A O 1
ATOM 1391 N N . ARG A 1 174 ? -19.333 0.116 8.800 1.00 87.69 174 ARG A N 1
ATOM 1392 C CA . ARG A 1 174 ? -19.389 1.092 7.701 1.00 87.69 174 ARG A CA 1
ATOM 1393 C C . ARG A 1 174 ? -18.160 1.036 6.801 1.00 87.69 174 ARG A C 1
ATOM 1395 O O . ARG A 1 174 ? -17.106 0.534 7.181 1.00 87.69 174 ARG A O 1
ATOM 1402 N N . VAL A 1 175 ? -18.303 1.612 5.612 1.00 88.94 175 VAL A N 1
ATOM 1403 C CA . VAL A 1 175 ? -17.222 1.837 4.645 1.00 88.94 175 VAL A CA 1
ATOM 1404 C C . VAL A 1 175 ? -17.071 3.340 4.420 1.00 88.94 175 VAL A C 1
ATOM 1406 O O . VAL A 1 175 ? -18.065 4.065 4.374 1.00 88.94 175 VAL A O 1
ATOM 1409 N N . TYR A 1 176 ? -15.827 3.792 4.311 1.00 87.50 176 TYR A N 1
ATOM 1410 C CA . TYR A 1 176 ? -15.422 5.186 4.167 1.00 87.50 176 TYR A CA 1
ATOM 1411 C C . TYR A 1 176 ? -14.439 5.328 3.006 1.00 87.50 176 TYR A C 1
ATOM 1413 O O . TYR A 1 176 ? -13.699 4.387 2.717 1.00 87.50 176 TYR A O 1
ATOM 1421 N N . SER A 1 177 ? -14.407 6.506 2.387 1.00 86.25 177 SER A N 1
ATOM 1422 C CA . SER A 1 177 ? -13.502 6.885 1.295 1.00 86.25 177 SER A CA 1
ATOM 1423 C C . SER A 1 177 ? -12.982 8.301 1.498 1.00 86.25 177 SER A C 1
ATOM 1425 O O . SER A 1 177 ? -13.827 9.134 1.903 1.00 86.25 177 SER A O 1
#

pLDDT: mean 72.64, std 23.06, range [22.19, 94.81]

Sequence (177 aa):
MITWCFTLKTQQIGPQITPASLTSLKKVRGKQWKQGGRNMKFNMPICCNGVIHFIFLIALLFRPYIMSYNVESGDTSTMLRVPKDTRRGTHDSSCDMSIFIWGKASEAERFICLVRLRKSVFAVWILTDYESSRWLRNLKVRTKGVVGLREKDPKLTGFTVMNGDLLVFATETRVYS

Radius of gyration: 21.2 Å; chains: 1; bounding box: 42×54×56 Å

Secondary structure (DSSP, 8-state):
--------PPPP-----------------S---------------EEETTEEEEEEEETTTTEEEEEEEETTTSS-EEEEPPPGGGGTTTTSTT-EEEEEEES-TTSS--EEEEEEEETTEEEEEEEEETTTTEEEEEEEEEGGGSTT--SSS--EEEEEEETTTEEEEEESS-EE-

Foldseek 3Di:
DDDDDDDDDDDDDDDDDDDDDDDDDDDDPDDDPPPPPLPQPFDDWDADPQKTWTWDAPPVQLAIWIWIHRNVVRPDIDIQHDDPVLSVCSVPSQKHKYKDWADAPPDPDIWIKIWIGHPQKIWIWTQPDRVVSDIDTDDIDRNVPDPPPPDDPFDWPDWDDPRRHDIWTDTPPDIDD